Protein AF-A0A7X6ZQH1-F1 (afdb_monomer)

Radius of gyration: 14.97 Å; Cα contacts (8 Å, |Δi|>4): 251; chains: 1; bounding box: 40×35×37 Å

Secondary structure (DSSP, 8-state):
--S-SSSSSS-----SS---EEEEEEEETTEEEEEEE--TT-EEETTSS-B-SEEEEETT--EEEPEEEEETTEEEEEBTTBSSEEEEEES-TT-TTS--EEETTSPBPPPEES-S------S--

Foldseek 3Di:
DDDDDPDPPVDDPDDDDAWWAFPDWDDDQQKIKTFTDPLVAFKAFQVNDWAFQKWFDFPVRDTDTWTWDTDGRIIITHDPVTRGTDKMWGCDDPPVVRHGITHPVRHGDDTDIPPDDDPPDDPDD

Sequence (125 aa):
MAMWALSSYYGQKNVVASGPIPVGSRITEGAVVIKFSHANGGLRAQDGGELKGFAITGADGRWVWGHAKTDADTVIVSSPEIKDPLYVRYAWASNPADANLINGHDLPATPFRTDNEHLTNAYMR

Nearest PDB structures (foldseek):
  7kmm-assembly2_B  TM=8.961E-01  e=1.270E-08  Xanthomonas citri pv. citri str. 306
  7kmm-assembly1_A  TM=8.962E-01  e=1.569E-08  Xanthomonas citri pv. citri str. 306
  6sws-assembly2_C-3  TM=4.364E-01  e=2.821E-01  Homo sapiens

pLDDT: mean 70.01, std 16.44, range [35.41, 88.44]

Structure (mmCIF, N/CA/C/O backbone):
data_AF-A0A7X6ZQH1-F1
#
_entry.id   AF-A0A7X6ZQH1-F1
#
loop_
_atom_site.group_PDB
_atom_site.id
_atom_site.type_symbol
_atom_site.label_atom_id
_atom_site.label_alt_id
_atom_site.label_comp_id
_atom_site.label_asym_id
_atom_site.label_entity_id
_atom_site.label_seq_id
_atom_site.pdbx_PDB_ins_code
_atom_site.Cartn_x
_atom_site.Cartn_y
_atom_site.Cartn_z
_atom_site.occupancy
_atom_site.B_iso_or_equiv
_atom_site.auth_seq_id
_atom_site.auth_comp_id
_atom_site.auth_asym_id
_atom_site.auth_atom_id
_atom_site.pdbx_PDB_model_num
ATOM 1 N N . MET A 1 1 ? 24.633 -25.998 -3.713 1.00 45.34 1 MET A N 1
ATOM 2 C CA . MET A 1 1 ? 23.797 -25.215 -2.774 1.00 45.34 1 MET A CA 1
ATOM 3 C C . MET A 1 1 ? 22.833 -24.385 -3.609 1.00 45.34 1 MET A C 1
ATOM 5 O O . MET A 1 1 ? 23.337 -23.752 -4.523 1.00 45.34 1 MET A O 1
ATOM 9 N N . ALA A 1 2 ? 21.522 -24.436 -3.320 1.00 45.75 2 ALA A N 1
ATOM 10 C CA . ALA A 1 2 ? 20.416 -23.576 -3.810 1.00 45.75 2 ALA A CA 1
ATOM 11 C C . ALA A 1 2 ? 19.244 -24.390 -4.391 1.00 45.75 2 ALA A C 1
ATOM 13 O O . ALA A 1 2 ? 19.162 -24.573 -5.598 1.00 45.75 2 ALA A O 1
ATOM 14 N N . MET A 1 3 ? 18.333 -24.886 -3.541 1.00 45.75 3 MET A N 1
ATOM 15 C CA . MET A 1 3 ? 17.054 -25.439 -4.029 1.00 45.75 3 MET A CA 1
ATOM 16 C C . MET A 1 3 ? 15.875 -25.395 -3.040 1.00 45.75 3 MET A C 1
ATOM 18 O O . MET A 1 3 ? 14.878 -26.051 -3.294 1.00 45.75 3 MET A O 1
ATOM 22 N N . TRP A 1 4 ? 15.930 -24.654 -1.924 1.00 38.47 4 TRP A N 1
ATOM 23 C CA . TRP A 1 4 ? 14.876 -24.750 -0.891 1.00 38.47 4 TRP A CA 1
ATOM 24 C C . TRP A 1 4 ? 14.587 -23.430 -0.153 1.00 38.47 4 TRP A C 1
ATOM 26 O O . TRP A 1 4 ? 14.415 -23.422 1.059 1.00 38.47 4 TRP A O 1
ATOM 36 N N . ALA A 1 5 ? 14.546 -22.294 -0.855 1.00 40.59 5 ALA A N 1
ATOM 37 C CA . ALA A 1 5 ? 14.361 -20.988 -0.204 1.00 40.59 5 ALA A CA 1
ATOM 38 C C . ALA A 1 5 ? 12.986 -20.325 -0.410 1.00 40.59 5 ALA A C 1
ATOM 40 O O . ALA A 1 5 ? 12.856 -19.156 -0.066 1.00 40.59 5 ALA A O 1
ATOM 41 N N . LEU A 1 6 ? 11.958 -21.004 -0.948 1.00 44.75 6 LEU A N 1
ATOM 42 C CA . LEU A 1 6 ? 10.716 -20.286 -1.299 1.00 44.75 6 LEU A CA 1
ATOM 43 C C . LEU A 1 6 ? 9.372 -20.966 -1.005 1.00 44.75 6 LEU A C 1
ATOM 45 O O . LEU A 1 6 ? 8.360 -20.470 -1.486 1.00 44.75 6 LEU A O 1
ATOM 49 N N . SER A 1 7 ? 9.303 -22.050 -0.223 1.00 36.69 7 SER A N 1
ATOM 50 C CA . SER A 1 7 ? 8.013 -22.752 -0.048 1.00 36.69 7 SER A CA 1
ATOM 51 C C . SER A 1 7 ? 7.429 -22.781 1.366 1.00 36.69 7 SER A C 1
ATOM 53 O O . SER A 1 7 ? 6.275 -23.172 1.508 1.00 36.69 7 SER A O 1
ATOM 55 N N . SER A 1 8 ? 8.147 -22.338 2.404 1.00 38.53 8 SER A N 1
ATOM 56 C CA . SER A 1 8 ? 7.674 -22.523 3.792 1.00 38.53 8 SER A CA 1
ATOM 57 C C . SER A 1 8 ? 7.175 -21.263 4.504 1.00 38.53 8 SER A C 1
ATOM 59 O O . SER A 1 8 ? 6.704 -21.377 5.631 1.00 38.53 8 SER A O 1
ATOM 61 N N . TYR A 1 9 ? 7.227 -20.075 3.888 1.00 39.75 9 TYR A N 1
ATOM 62 C CA . TYR A 1 9 ? 6.779 -18.846 4.569 1.00 39.75 9 TYR A CA 1
ATOM 63 C C . TYR A 1 9 ? 5.303 -18.483 4.321 1.00 39.75 9 TYR A C 1
ATOM 65 O O . TYR A 1 9 ? 4.722 -17.717 5.079 1.00 39.75 9 TYR A O 1
ATOM 73 N N . TYR A 1 10 ? 4.649 -19.088 3.323 1.00 40.59 10 TYR A N 1
ATOM 74 C CA . TYR A 1 10 ? 3.251 -18.787 2.965 1.00 40.59 10 TYR A CA 1
ATOM 75 C C . TYR A 1 10 ? 2.242 -19.839 3.460 1.00 40.59 10 TYR A C 1
ATOM 77 O O . TYR A 1 10 ? 1.186 -20.024 2.862 1.00 40.59 10 TYR A O 1
ATOM 85 N N . GLY A 1 11 ? 2.570 -20.566 4.535 1.00 38.41 11 GLY A N 1
ATOM 86 C CA . GLY A 1 11 ? 1.796 -21.730 4.989 1.00 38.41 11 GLY A CA 1
ATOM 87 C C . GLY A 1 11 ? 1.292 -21.712 6.433 1.00 38.41 11 GLY A C 1
ATOM 88 O O . GLY A 1 11 ? 0.616 -22.661 6.826 1.00 38.41 11 GLY A O 1
ATOM 89 N N . GLN A 1 12 ? 1.580 -20.693 7.250 1.00 38.50 12 GLN A N 1
ATOM 90 C CA . GLN A 1 12 ? 1.157 -20.715 8.657 1.00 38.50 12 GLN A CA 1
ATOM 91 C C . GLN A 1 12 ? -0.288 -20.239 8.839 1.00 38.50 12 GLN A C 1
ATOM 93 O O . GLN A 1 12 ? -0.585 -19.121 9.249 1.00 38.50 12 GLN A O 1
ATOM 98 N N . LYS A 1 13 ? -1.205 -21.173 8.580 1.00 42.59 13 LYS A N 1
ATOM 99 C CA . LYS A 1 13 ? -2.483 -21.266 9.285 1.00 42.59 13 LYS A CA 1
ATOM 100 C C . LYS A 1 13 ? -2.202 -21.600 10.758 1.00 42.59 13 LYS A C 1
ATOM 102 O O . LYS A 1 13 ? -2.137 -22.777 11.089 1.00 42.59 13 LYS A O 1
ATOM 107 N N . ASN A 1 14 ? -2.005 -20.603 11.624 1.00 35.41 14 ASN A N 1
ATOM 108 C CA . ASN A 1 14 ? -2.459 -20.654 13.023 1.00 35.41 14 ASN A CA 1
ATOM 109 C C . ASN A 1 14 ? -2.152 -19.359 13.790 1.00 35.41 14 ASN A C 1
ATOM 111 O O . ASN A 1 14 ? -1.007 -19.022 14.062 1.00 35.41 14 ASN A O 1
ATOM 115 N N . VAL A 1 15 ? -3.240 -18.678 14.141 1.00 46.66 15 VAL A N 1
ATOM 116 C CA . VAL A 1 15 ? -3.487 -17.835 15.317 1.00 46.66 15 VAL A CA 1
ATOM 117 C C . VAL A 1 15 ? -2.397 -17.899 16.402 1.00 46.66 15 VAL A C 1
ATOM 119 O O . VAL A 1 15 ? -2.449 -18.822 17.199 1.00 46.66 15 VAL A O 1
ATOM 122 N N . VAL A 1 16 ? -1.483 -16.915 16.458 1.00 39.59 16 VAL A N 1
ATOM 123 C CA . VAL A 1 16 ? -1.062 -16.126 17.649 1.00 39.59 16 VAL A CA 1
ATOM 124 C C . VAL A 1 16 ? -0.245 -14.918 17.133 1.00 39.59 16 VAL A C 1
ATOM 126 O O . VAL A 1 16 ? 0.792 -15.115 16.513 1.00 39.59 16 VAL A O 1
ATOM 129 N N . ALA A 1 17 ? -0.708 -13.677 17.332 1.00 45.69 17 ALA A N 1
ATOM 130 C CA . ALA A 1 17 ? 0.056 -12.428 17.117 1.00 45.69 17 ALA A CA 1
ATOM 131 C C . ALA A 1 17 ? 0.952 -12.354 15.850 1.00 45.69 17 ALA A C 1
ATOM 133 O O . ALA A 1 17 ? 2.166 -12.190 15.942 1.00 45.69 17 ALA A O 1
ATOM 134 N N . SER A 1 18 ? 0.365 -12.455 14.655 1.00 53.59 18 SER A N 1
ATOM 135 C CA . SER A 1 18 ? 1.069 -12.160 13.395 1.00 53.59 18 SER A CA 1
ATOM 136 C C . SER A 1 18 ? 0.625 -10.819 12.813 1.00 53.59 18 SER A C 1
ATOM 138 O O . SER A 1 18 ? -0.498 -10.371 13.058 1.00 53.59 18 SER A O 1
ATOM 140 N N . GLY A 1 19 ? 1.521 -10.171 12.062 1.00 61.31 19 GLY A N 1
ATOM 141 C CA . GLY A 1 19 ? 1.224 -8.941 11.324 1.00 61.31 19 GLY A CA 1
ATOM 142 C C . GLY A 1 19 ? 0.094 -9.130 10.299 1.00 61.31 19 GLY A C 1
ATOM 143 O O . GLY A 1 19 ? -0.317 -10.261 10.028 1.00 61.31 19 GLY A O 1
ATOM 144 N N . PRO A 1 20 ? -0.443 -8.041 9.728 1.00 71.00 20 PRO A N 1
ATOM 145 C CA . PRO A 1 20 ? -1.573 -8.114 8.807 1.00 71.00 20 PRO A CA 1
ATOM 146 C C . PRO A 1 20 ? -1.209 -8.907 7.543 1.00 71.00 20 PRO A C 1
ATOM 148 O O . PRO A 1 20 ? -0.195 -8.646 6.890 1.00 71.00 20 PRO A O 1
ATOM 151 N N . ILE A 1 21 ? -2.058 -9.881 7.203 1.00 73.75 21 ILE A N 1
ATOM 152 C CA . ILE A 1 21 ? -1.835 -10.833 6.107 1.00 73.75 21 ILE A CA 1
ATOM 153 C C . ILE A 1 21 ? -2.786 -10.510 4.954 1.00 73.75 21 ILE A C 1
ATOM 155 O O . ILE A 1 21 ? -3.999 -10.532 5.173 1.00 73.75 21 ILE A O 1
ATOM 159 N N . PRO A 1 22 ? -2.297 -10.257 3.729 1.00 74.75 22 PRO A N 1
ATOM 160 C CA . PRO A 1 22 ? -3.169 -10.039 2.580 1.00 74.75 22 PRO A CA 1
ATOM 161 C C . PRO A 1 22 ? -3.911 -11.340 2.242 1.00 74.75 22 PRO A C 1
ATOM 163 O O . PRO A 1 22 ? -3.291 -12.358 1.940 1.00 74.75 22 PRO A O 1
ATOM 166 N N . VAL A 1 23 ? -5.244 -11.319 2.299 1.00 77.50 23 VAL A N 1
ATOM 167 C CA . VAL A 1 23 ? -6.092 -12.470 1.928 1.00 77.50 23 VAL A CA 1
ATOM 168 C C . VAL A 1 23 ? -6.546 -12.429 0.478 1.00 77.50 23 VAL A C 1
ATOM 170 O O . VAL A 1 23 ? -6.872 -13.463 -0.094 1.00 77.50 23 VAL A O 1
ATOM 173 N N . GLY A 1 24 ? -6.575 -11.244 -0.123 1.00 76.12 24 GLY A N 1
ATOM 174 C CA . GLY A 1 24 ? -6.946 -11.076 -1.517 1.00 76.12 24 GLY A CA 1
ATOM 175 C C . GLY A 1 24 ? -6.877 -9.619 -1.934 1.00 76.12 24 GLY A C 1
ATOM 176 O O . GLY A 1 24 ? -6.918 -8.719 -1.098 1.00 76.12 24 GLY A O 1
ATOM 177 N N . SER A 1 25 ? -6.783 -9.394 -3.235 1.00 80.25 25 SER A N 1
ATOM 178 C CA . SER A 1 25 ? -6.837 -8.070 -3.838 1.00 80.25 25 SER A CA 1
ATOM 179 C C . SER A 1 25 ? -7.927 -8.029 -4.903 1.00 80.25 25 SER A C 1
ATOM 181 O O . SER A 1 25 ? -8.215 -9.023 -5.569 1.00 80.25 25 SER A O 1
ATOM 183 N N . ARG A 1 26 ? -8.573 -6.875 -5.040 1.00 82.12 26 ARG A N 1
ATOM 184 C CA . ARG A 1 26 ? -9.587 -6.601 -6.050 1.00 82.12 26 ARG A CA 1
ATOM 185 C C . ARG A 1 26 ? -9.332 -5.232 -6.647 1.00 82.12 26 ARG A C 1
ATOM 187 O O . ARG A 1 26 ? -9.192 -4.258 -5.920 1.00 82.12 26 ARG A O 1
ATOM 194 N N . ILE A 1 27 ? -9.340 -5.151 -7.967 1.00 82.88 27 ILE A N 1
ATOM 195 C CA . ILE A 1 27 ? -9.259 -3.876 -8.674 1.00 82.88 27 ILE A CA 1
ATOM 196 C C . ILE A 1 27 ? -10.680 -3.310 -8.790 1.00 82.88 27 ILE A C 1
ATOM 198 O O . ILE A 1 27 ? -11.599 -4.015 -9.208 1.00 82.88 27 ILE A O 1
ATOM 202 N N . THR A 1 28 ? -10.874 -2.069 -8.355 1.00 79.56 28 THR A N 1
ATOM 203 C CA . THR A 1 28 ? -12.145 -1.335 -8.384 1.00 79.56 28 THR A CA 1
ATOM 204 C C . THR A 1 28 ? -11.863 0.094 -8.831 1.00 79.56 28 THR A C 1
ATOM 206 O O . THR A 1 28 ? -11.099 0.785 -8.169 1.00 79.56 28 THR A O 1
ATOM 209 N N . GLU A 1 29 ? -12.449 0.522 -9.952 1.00 79.38 29 GLU A N 1
ATOM 210 C CA . GLU A 1 29 ? -12.377 1.911 -10.455 1.00 79.38 29 GLU A CA 1
ATOM 211 C C . GLU A 1 29 ? -10.954 2.509 -10.512 1.00 79.38 29 GLU A C 1
ATOM 213 O O . GLU A 1 29 ? -10.735 3.669 -10.175 1.00 79.38 29 GLU A O 1
ATOM 218 N N . GLY A 1 30 ? -9.959 1.712 -10.913 1.00 80.69 30 GLY A N 1
ATOM 219 C CA . GLY A 1 30 ? -8.565 2.169 -10.985 1.00 80.69 30 GLY A CA 1
ATOM 220 C C . GLY A 1 30 ? -7.813 2.190 -9.650 1.00 80.69 30 GLY A C 1
ATOM 221 O O . GLY A 1 30 ? -6.683 2.668 -9.576 1.00 80.69 30 GLY A O 1
ATOM 222 N N . ALA A 1 31 ? -8.403 1.634 -8.592 1.00 85.38 31 ALA A N 1
ATOM 223 C CA . ALA A 1 31 ? -7.757 1.390 -7.311 1.00 85.38 31 ALA A CA 1
ATOM 224 C C . ALA A 1 31 ? -7.675 -0.114 -7.016 1.00 85.38 31 ALA A C 1
ATOM 226 O O . ALA A 1 31 ? -8.576 -0.887 -7.332 1.00 85.38 31 ALA A O 1
ATOM 227 N N . VAL A 1 32 ? -6.598 -0.544 -6.371 1.00 86.62 32 VAL A N 1
ATOM 228 C CA . VAL A 1 32 ? -6.415 -1.908 -5.880 1.00 86.62 32 VAL A CA 1
ATOM 229 C C . VAL A 1 32 ? -6.821 -1.958 -4.414 1.00 86.62 32 VAL A C 1
ATOM 231 O O . VAL A 1 32 ? -6.124 -1.445 -3.546 1.00 86.62 32 VAL A O 1
ATOM 234 N N . VAL A 1 33 ? -7.943 -2.604 -4.130 1.00 87.50 33 VAL A N 1
ATOM 235 C CA . VAL A 1 33 ? -8.431 -2.870 -2.777 1.00 87.50 33 VAL A CA 1
ATOM 236 C C . VAL A 1 33 ? -7.873 -4.204 -2.308 1.00 87.50 33 VAL A C 1
ATOM 238 O O . VAL A 1 33 ? -8.206 -5.256 -2.844 1.00 87.50 33 VAL A O 1
ATOM 241 N N . ILE A 1 34 ? -7.018 -4.175 -1.300 1.00 84.25 34 ILE A N 1
ATOM 242 C CA . ILE A 1 34 ? -6.345 -5.337 -0.733 1.00 84.25 34 ILE A CA 1
ATOM 243 C C . ILE A 1 34 ? -6.978 -5.601 0.621 1.00 84.25 34 ILE A C 1
ATOM 245 O O . ILE A 1 34 ? -6.911 -4.772 1.522 1.00 84.25 34 ILE A O 1
ATOM 249 N N . LYS A 1 35 ? -7.613 -6.754 0.776 1.00 84.00 35 LYS A N 1
ATOM 250 C CA . LYS A 1 35 ? -8.188 -7.163 2.050 1.00 84.00 35 LYS A CA 1
ATOM 251 C C . LYS A 1 35 ? -7.124 -7.863 2.877 1.00 84.00 35 LYS A C 1
ATOM 253 O O . LYS A 1 35 ? -6.445 -8.759 2.371 1.00 84.00 35 LYS A O 1
ATOM 258 N N . PHE A 1 36 ? -7.021 -7.498 4.149 1.00 80.06 36 PHE A N 1
ATOM 259 C CA . PHE A 1 36 ? -6.135 -8.157 5.097 1.00 80.06 36 PHE A CA 1
ATOM 260 C C . PHE A 1 36 ? -6.943 -8.948 6.125 1.00 80.06 36 PHE A C 1
ATOM 262 O O . PHE A 1 36 ? -8.038 -8.566 6.527 1.00 80.06 36 PHE A O 1
ATOM 269 N N . SER A 1 37 ? -6.388 -10.077 6.551 1.00 72.81 37 SER A N 1
ATOM 270 C CA . SER A 1 37 ? -6.808 -10.804 7.745 1.00 72.81 37 SER A CA 1
ATOM 271 C C . SER A 1 37 ? -5.785 -10.560 8.852 1.00 72.81 37 SER A C 1
ATOM 273 O O . SER A 1 37 ? -4.611 -10.327 8.566 1.00 72.81 37 SER A O 1
ATOM 275 N N . HIS A 1 38 ? -6.225 -10.623 10.111 1.00 67.38 38 HIS A N 1
ATOM 276 C CA . HIS A 1 38 ? -5.454 -10.214 11.300 1.00 67.38 38 HIS A CA 1
ATOM 277 C C . HIS A 1 38 ? -5.223 -8.699 11.424 1.00 67.38 38 HIS A C 1
ATOM 279 O O . HIS A 1 38 ? -4.174 -8.248 11.888 1.00 67.38 38 HIS A O 1
ATOM 285 N N . ALA A 1 39 ? -6.235 -7.902 11.067 1.00 63.91 39 ALA A N 1
ATOM 286 C CA . ALA A 1 39 ? -6.227 -6.469 11.339 1.00 63.91 39 ALA A CA 1
ATOM 287 C C . ALA A 1 39 ? -6.271 -6.139 12.847 1.00 63.91 39 ALA A C 1
ATOM 289 O O . ALA A 1 39 ? -6.025 -4.994 13.174 1.00 63.91 39 ALA A O 1
ATOM 290 N N . ASN A 1 40 ? -6.546 -7.098 13.756 1.00 63.44 40 ASN A N 1
ATOM 291 C CA . ASN A 1 40 ? -6.473 -7.012 15.233 1.00 63.44 40 ASN A CA 1
ATOM 292 C C . ASN A 1 40 ? -6.418 -5.576 15.820 1.00 63.44 40 ASN A C 1
ATOM 294 O O . ASN A 1 40 ? -5.420 -5.188 16.431 1.00 63.44 40 ASN A O 1
ATOM 298 N N . GLY A 1 41 ? -7.488 -4.794 15.619 1.00 66.12 41 GLY A N 1
ATOM 299 C CA . GLY A 1 41 ? -7.582 -3.384 16.039 1.00 66.12 41 GLY A CA 1
ATOM 300 C C . GLY A 1 41 ? -7.540 -2.339 14.910 1.00 66.12 41 GLY A C 1
ATOM 301 O O . GLY A 1 41 ? -7.551 -1.148 15.199 1.00 66.12 41 GLY A O 1
ATOM 302 N N . GLY A 1 42 ? -7.520 -2.768 13.647 1.00 76.06 42 GLY A N 1
ATOM 303 C CA . GLY A 1 42 ? -7.472 -1.926 12.451 1.00 76.06 42 GLY A CA 1
ATOM 304 C C . GLY A 1 42 ? -6.086 -1.870 11.806 1.00 76.06 42 GLY A C 1
ATOM 305 O O . GLY A 1 42 ? -5.077 -2.283 12.381 1.00 76.06 42 GLY A O 1
ATOM 306 N N . LEU A 1 43 ? -6.040 -1.354 10.583 1.00 79.12 43 LEU A N 1
ATOM 307 C CA . LEU A 1 43 ? -4.802 -1.108 9.850 1.00 79.12 43 LEU A CA 1
ATOM 308 C C . LEU A 1 43 ? -4.451 0.379 9.913 1.00 79.12 43 LEU A C 1
ATOM 310 O O . LEU A 1 43 ? -5.296 1.237 9.647 1.00 79.12 43 LEU A O 1
ATOM 314 N N . ARG A 1 44 ? -3.197 0.692 10.238 1.00 82.31 44 ARG A N 1
ATOM 315 C CA . ARG A 1 44 ? -2.719 2.074 10.335 1.00 82.31 44 ARG A CA 1
ATOM 316 C C . ARG A 1 44 ? -1.285 2.216 9.845 1.00 82.31 44 ARG A C 1
ATOM 318 O O . ARG A 1 44 ? -0.544 1.240 9.752 1.00 82.31 44 ARG A O 1
ATOM 325 N N . ALA A 1 45 ? -0.900 3.449 9.547 1.00 82.56 45 ALA A N 1
ATOM 326 C CA . ALA A 1 45 ? 0.498 3.789 9.350 1.00 82.56 45 ALA A CA 1
ATOM 327 C C . ALA A 1 45 ? 1.214 3.851 10.708 1.00 82.56 45 ALA A C 1
ATOM 329 O O . ALA A 1 45 ? 0.677 4.404 11.666 1.00 82.56 45 ALA A O 1
ATOM 330 N N . GLN A 1 46 ? 2.441 3.340 10.778 1.00 78.50 46 GLN A N 1
ATOM 331 C CA . GLN A 1 46 ? 3.318 3.413 11.948 1.00 78.50 46 GLN A CA 1
ATOM 332 C C . GLN A 1 46 ? 3.574 4.863 12.363 1.00 78.50 46 GLN A C 1
ATOM 334 O O . GLN A 1 46 ? 3.619 5.173 13.547 1.00 78.50 46 GLN A O 1
ATOM 339 N N . ASP A 1 47 ? 3.679 5.747 11.373 1.00 75.19 47 ASP A N 1
ATOM 340 C CA . ASP A 1 47 ? 3.879 7.187 11.547 1.00 75.19 47 ASP A CA 1
ATOM 341 C C . ASP A 1 47 ? 2.563 7.939 11.848 1.00 75.19 47 ASP A C 1
ATOM 343 O O . ASP A 1 47 ? 2.557 9.145 12.056 1.00 75.19 47 ASP A O 1
ATOM 347 N N . GLY A 1 48 ? 1.413 7.251 11.820 1.00 70.19 48 GLY A N 1
ATOM 348 C CA . GLY A 1 48 ? 0.087 7.870 11.932 1.00 70.19 48 GLY A CA 1
ATOM 349 C C . GLY A 1 48 ? -0.338 8.703 10.712 1.00 70.19 48 GLY A C 1
ATOM 350 O O . GLY A 1 48 ? -1.446 9.234 10.700 1.00 70.19 48 GLY A O 1
ATOM 351 N N . GLY A 1 49 ? 0.523 8.808 9.695 1.00 77.56 49 GLY A N 1
ATOM 352 C CA . GLY A 1 49 ? 0.258 9.488 8.427 1.00 77.56 49 GLY A CA 1
ATOM 353 C C . GLY A 1 49 ? -0.307 8.575 7.333 1.00 77.56 49 GLY A C 1
ATOM 354 O O . GLY A 1 49 ? -1.025 7.609 7.586 1.00 77.56 49 GLY A O 1
ATOM 355 N N . GLU A 1 50 ? 0.022 8.891 6.082 1.00 79.88 50 GLU A N 1
ATOM 356 C CA . GLU A 1 50 ? -0.371 8.086 4.922 1.00 79.88 50 GLU A CA 1
ATOM 357 C C . GLU A 1 50 ? 0.403 6.765 4.856 1.00 79.88 50 GLU A C 1
ATOM 359 O O . GLU A 1 50 ? 1.557 6.672 5.293 1.00 79.88 50 GLU A O 1
ATOM 364 N N . LEU A 1 51 ? -0.214 5.741 4.262 1.00 81.62 51 LEU A N 1
ATOM 365 C CA . LEU A 1 51 ? 0.478 4.482 4.037 1.00 81.62 51 LEU A CA 1
ATOM 366 C C . LEU A 1 51 ? 1.435 4.589 2.858 1.00 81.62 51 LEU A C 1
ATOM 368 O O . LEU A 1 51 ? 1.077 5.026 1.764 1.00 81.62 51 LEU A O 1
ATOM 372 N N . LYS A 1 52 ? 2.654 4.126 3.100 1.00 81.94 52 LYS A N 1
ATOM 373 C CA . LYS A 1 52 ? 3.782 4.156 2.181 1.00 81.94 52 LYS A CA 1
ATOM 374 C C . LYS A 1 52 ? 4.334 2.747 1.976 1.00 81.94 52 LYS A C 1
ATOM 376 O O . LYS A 1 52 ? 3.970 1.793 2.664 1.00 81.94 52 LYS A O 1
ATOM 381 N N . GLY A 1 53 ? 5.187 2.608 0.964 1.00 80.06 53 GLY A N 1
ATOM 382 C CA . GLY A 1 53 ? 5.761 1.318 0.577 1.00 80.06 53 GLY A CA 1
ATOM 383 C C . GLY A 1 53 ? 4.870 0.483 -0.346 1.00 80.06 53 GLY A C 1
ATOM 384 O O . GLY A 1 53 ? 5.165 -0.694 -0.550 1.00 80.06 53 GLY A O 1
ATOM 385 N N . PHE A 1 54 ? 3.816 1.077 -0.919 1.00 85.00 54 PHE A N 1
ATOM 386 C CA . PHE A 1 54 ? 2.983 0.463 -1.952 1.00 85.00 54 PHE A CA 1
ATOM 387 C C . PHE A 1 54 ? 3.386 0.964 -3.337 1.00 85.00 54 PHE A C 1
ATOM 389 O O . PHE A 1 54 ? 3.347 2.161 -3.621 1.00 85.00 54 PHE A O 1
ATOM 396 N N . ALA A 1 55 ? 3.735 0.033 -4.214 1.00 85.88 55 ALA A N 1
ATOM 397 C CA . ALA A 1 55 ? 3.993 0.300 -5.619 1.00 85.88 55 ALA A CA 1
ATOM 398 C C . ALA A 1 55 ? 2.937 -0.413 -6.460 1.00 85.88 55 ALA A C 1
ATOM 400 O O . ALA A 1 55 ? 2.696 -1.608 -6.272 1.00 85.88 55 ALA A O 1
ATOM 401 N N . ILE A 1 56 ? 2.320 0.310 -7.388 1.00 87.00 56 ILE A N 1
ATOM 402 C CA . ILE A 1 56 ? 1.367 -0.251 -8.344 1.00 87.00 56 ILE A CA 1
ATOM 403 C C . ILE A 1 56 ? 1.937 -0.162 -9.751 1.00 87.00 56 ILE A C 1
ATOM 405 O O . ILE A 1 56 ? 2.720 0.730 -10.070 1.00 87.00 56 ILE A O 1
ATOM 409 N N . THR A 1 57 ? 1.552 -1.110 -10.589 1.00 85.94 57 THR A N 1
ATOM 410 C CA . THR A 1 57 ? 1.878 -1.118 -12.012 1.00 85.94 57 THR A CA 1
ATOM 411 C C . THR A 1 57 ? 0.629 -1.451 -12.798 1.00 85.94 57 THR A C 1
ATOM 413 O O . THR A 1 57 ? -0.211 -2.219 -12.328 1.00 85.94 57 THR A O 1
ATOM 416 N N . GLY A 1 58 ? 0.489 -0.855 -13.973 1.00 84.69 58 GLY A N 1
ATOM 417 C CA . GLY A 1 58 ? -0.608 -1.130 -14.890 1.00 84.69 58 GLY A CA 1
ATOM 418 C C . GLY A 1 58 ? -0.188 -2.072 -16.008 1.00 84.69 58 GLY A C 1
ATOM 419 O O . GLY A 1 58 ? 0.884 -2.676 -15.973 1.00 84.69 58 GLY A O 1
ATOM 420 N N . ALA A 1 59 ? -1.009 -2.132 -17.053 1.00 78.56 59 ALA A N 1
ATOM 421 C CA . ALA A 1 59 ? -0.666 -2.838 -18.290 1.00 78.56 59 ALA A CA 1
ATOM 422 C C . ALA A 1 59 ? 0.605 -2.287 -18.974 1.00 78.56 59 ALA A C 1
ATOM 424 O O . ALA A 1 59 ? 1.245 -2.996 -19.743 1.00 78.56 59 ALA A O 1
ATOM 425 N N . ASP A 1 60 ? 0.994 -1.046 -18.662 1.00 78.25 60 ASP A N 1
ATOM 426 C CA . ASP A 1 60 ? 2.208 -0.393 -19.172 1.00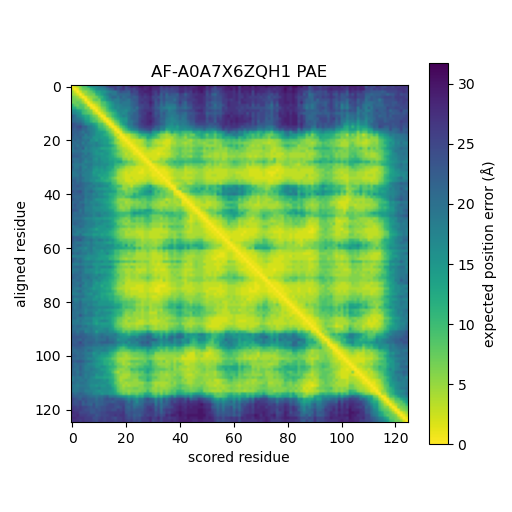 78.25 60 ASP A CA 1
ATOM 427 C C . ASP A 1 60 ? 3.506 -0.988 -18.583 1.00 78.25 60 ASP A C 1
ATOM 429 O O . ASP A 1 60 ? 4.602 -0.706 -19.059 1.00 78.25 60 ASP A O 1
ATOM 433 N N . GLY A 1 61 ? 3.412 -1.791 -17.513 1.00 77.94 61 GLY A N 1
ATOM 434 C CA . GLY A 1 61 ? 4.569 -2.393 -16.841 1.00 77.94 61 GLY A CA 1
ATOM 435 C C . GLY A 1 61 ? 5.417 -1.407 -16.024 1.00 77.94 61 GLY A C 1
ATOM 436 O O . GLY A 1 61 ? 6.385 -1.817 -15.378 1.00 77.94 61 GLY A O 1
ATOM 437 N N . ARG A 1 62 ? 5.050 -0.120 -15.999 1.00 83.06 62 ARG A N 1
ATOM 438 C CA . ARG A 1 62 ? 5.694 0.918 -15.186 1.00 83.06 62 ARG A CA 1
ATOM 439 C C . ARG A 1 62 ? 5.222 0.862 -13.741 1.00 83.06 62 ARG A C 1
ATOM 441 O O . ARG A 1 62 ? 4.041 1.025 -13.455 1.00 83.06 62 ARG A O 1
ATOM 448 N N . TRP A 1 63 ? 6.173 0.676 -12.833 1.00 82.62 63 TRP A N 1
ATOM 449 C CA . TRP A 1 63 ? 5.933 0.737 -11.397 1.00 82.62 63 TRP A CA 1
ATOM 450 C C . TRP A 1 63 ? 5.978 2.186 -10.929 1.00 82.62 63 TRP A C 1
ATOM 452 O O . TRP A 1 63 ? 7.010 2.841 -11.060 1.00 82.62 63 TRP A O 1
ATOM 462 N N . VAL A 1 64 ? 4.875 2.659 -10.361 1.00 85.81 64 VAL A N 1
ATOM 463 C CA . VAL A 1 64 ? 4.783 3.972 -9.715 1.00 85.81 64 VAL A CA 1
ATOM 464 C C . VAL A 1 64 ? 4.393 3.800 -8.256 1.00 85.81 64 VAL A C 1
ATOM 466 O O . VAL A 1 64 ? 3.798 2.790 -7.858 1.00 85.81 64 VAL A O 1
ATOM 469 N N . TRP A 1 65 ? 4.710 4.802 -7.447 1.00 85.62 65 TRP A N 1
ATOM 470 C CA . TRP A 1 65 ? 4.265 4.841 -6.062 1.00 85.62 65 TRP A CA 1
ATOM 471 C C . TRP A 1 65 ? 2.758 5.098 -6.016 1.00 85.62 65 TRP A C 1
ATOM 473 O O . TRP A 1 65 ? 2.241 6.023 -6.645 1.00 85.62 65 TRP A O 1
ATOM 483 N N . GLY A 1 66 ? 2.045 4.223 -5.310 1.00 83.06 66 GLY A N 1
ATOM 484 C CA . GLY A 1 66 ? 0.612 4.345 -5.087 1.00 83.06 66 GLY A CA 1
ATOM 485 C C . GLY A 1 66 ? 0.337 4.947 -3.717 1.00 83.06 66 GLY A C 1
ATOM 486 O O . GLY A 1 66 ? 0.971 4.576 -2.731 1.00 83.06 66 GLY A O 1
ATOM 487 N N . HIS A 1 67 ? -0.650 5.832 -3.645 1.00 85.56 67 HIS A N 1
ATOM 488 C CA . HIS A 1 67 ? -1.231 6.253 -2.381 1.00 85.56 67 HIS A CA 1
ATOM 489 C C . HIS A 1 67 ? -2.071 5.111 -1.824 1.00 85.56 67 HIS A C 1
ATOM 491 O O . HIS A 1 67 ? -3.036 4.673 -2.457 1.00 85.56 67 HIS A O 1
ATOM 497 N N . ALA A 1 68 ? -1.706 4.646 -0.635 1.00 84.88 68 ALA A N 1
ATOM 498 C CA . ALA A 1 68 ? -2.446 3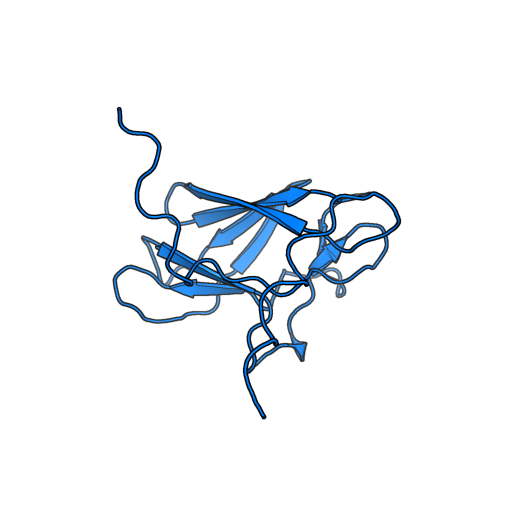.635 0.091 1.00 84.88 68 ALA A CA 1
ATOM 499 C C . ALA A 1 68 ? -3.255 4.275 1.226 1.00 84.88 68 ALA A C 1
ATOM 501 O O . ALA A 1 68 ? -2.772 5.135 1.963 1.00 84.88 68 ALA A O 1
ATOM 502 N N . LYS A 1 69 ? -4.505 3.844 1.364 1.00 85.06 69 LYS A N 1
ATOM 503 C CA . LYS A 1 69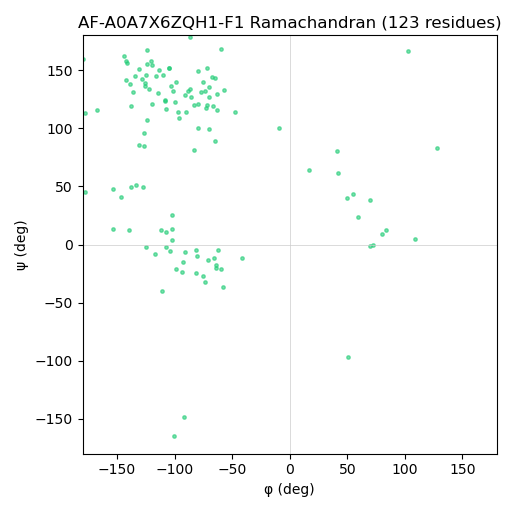 ? -5.432 4.259 2.418 1.00 85.06 69 LYS A CA 1
ATOM 504 C C . LYS A 1 69 ? -5.955 3.030 3.126 1.00 85.06 69 LYS A C 1
ATOM 506 O O . LYS A 1 69 ? -6.304 2.061 2.462 1.00 85.06 69 LYS A O 1
ATOM 511 N N . THR A 1 70 ? -6.026 3.060 4.446 1.00 82.81 70 THR A N 1
ATOM 512 C CA . THR A 1 70 ? -6.684 2.000 5.205 1.00 82.81 70 THR A CA 1
ATOM 513 C C . THR A 1 70 ? -8.161 2.313 5.363 1.00 82.81 70 THR A C 1
ATOM 515 O O . THR A 1 70 ? -8.541 3.422 5.726 1.00 82.81 70 THR A O 1
ATOM 518 N N . ASP A 1 71 ? -8.987 1.319 5.074 1.00 82.38 71 ASP A N 1
ATOM 519 C CA . ASP A 1 71 ? -10.426 1.330 5.287 1.00 82.38 71 ASP A CA 1
ATOM 520 C C . ASP A 1 71 ? -10.773 0.083 6.104 1.00 82.38 71 ASP A C 1
ATOM 522 O O . ASP A 1 71 ? -10.841 -1.029 5.57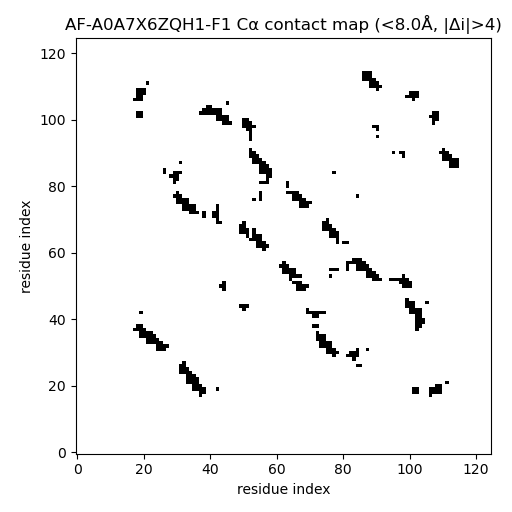4 1.00 82.38 71 ASP A O 1
ATOM 526 N N . ALA A 1 72 ? -10.869 0.268 7.425 1.00 81.75 72 ALA A N 1
ATOM 527 C CA . ALA A 1 72 ? -11.034 -0.786 8.429 1.00 81.75 72 ALA A CA 1
ATOM 528 C C . ALA A 1 72 ? -10.009 -1.937 8.294 1.00 81.75 72 ALA A C 1
ATOM 530 O O . ALA A 1 72 ? -8.878 -1.832 8.779 1.00 81.75 72 ALA A O 1
ATOM 531 N N . ASP A 1 73 ? -10.409 -3.025 7.633 1.00 82.62 73 ASP A N 1
ATOM 532 C CA . ASP A 1 73 ? -9.626 -4.248 7.413 1.00 82.62 73 ASP A CA 1
ATOM 533 C C . ASP A 1 73 ? -9.032 -4.337 5.994 1.00 82.62 73 ASP A C 1
ATOM 535 O O . ASP A 1 73 ? -8.451 -5.353 5.597 1.00 82.62 73 ASP A O 1
ATOM 539 N N . THR A 1 74 ? -9.222 -3.298 5.185 1.00 85.62 74 THR A N 1
ATOM 540 C CA . THR A 1 74 ? -8.777 -3.231 3.794 1.00 85.62 74 THR A CA 1
ATOM 541 C C . THR A 1 74 ? -7.802 -2.081 3.579 1.00 85.62 74 THR A C 1
ATOM 543 O O . THR A 1 74 ? -7.792 -1.097 4.315 1.00 85.62 74 THR A O 1
ATOM 546 N N . VAL A 1 75 ? -6.946 -2.212 2.569 1.00 85.81 75 VAL A N 1
ATOM 547 C CA . VAL A 1 75 ? -6.069 -1.147 2.087 1.00 85.81 75 VAL A CA 1
ATOM 548 C C . VAL A 1 75 ? -6.415 -0.867 0.641 1.00 85.81 75 VAL A C 1
ATOM 550 O O . VAL A 1 75 ? -6.322 -1.747 -0.209 1.00 85.81 75 VAL A O 1
ATOM 553 N N . ILE A 1 76 ? -6.791 0.366 0.356 1.00 88.44 76 ILE A N 1
ATOM 554 C CA . ILE A 1 76 ? -7.097 0.857 -0.976 1.00 88.44 76 ILE A CA 1
ATOM 555 C C . ILE A 1 76 ? -5.850 1.560 -1.497 1.00 88.44 76 ILE A C 1
ATOM 557 O O . ILE A 1 76 ? -5.446 2.586 -0.958 1.00 88.44 76 ILE A O 1
ATOM 561 N N . VAL A 1 77 ? -5.236 1.008 -2.537 1.00 87.56 77 VAL A N 1
ATOM 562 C CA . VAL A 1 77 ? -4.040 1.555 -3.179 1.00 87.56 77 VAL A CA 1
ATOM 563 C C . VAL A 1 77 ? -4.415 2.119 -4.540 1.00 87.56 77 VAL A C 1
ATOM 565 O O . VAL A 1 77 ? -4.960 1.410 -5.376 1.00 87.56 77 VAL A O 1
ATOM 568 N N . SER A 1 78 ? -4.112 3.385 -4.793 1.00 88.06 78 SER A N 1
ATOM 569 C CA . SER A 1 78 ? -4.432 4.061 -6.057 1.00 88.06 78 SER A CA 1
ATOM 570 C C . SER A 1 78 ? -3.301 4.996 -6.469 1.00 88.06 78 SER A C 1
ATOM 572 O O . SER A 1 78 ? -2.527 5.437 -5.623 1.00 88.06 78 SER A O 1
ATOM 574 N N . SER A 1 79 ? -3.175 5.303 -7.759 1.00 86.38 79 SER A N 1
ATOM 575 C CA . SER A 1 79 ? -2.233 6.321 -8.233 1.00 86.38 79 SER A CA 1
ATOM 576 C C . SER A 1 79 ? -2.880 7.168 -9.323 1.00 86.38 79 SER A C 1
ATOM 578 O O . SER A 1 79 ? -3.525 6.606 -10.207 1.00 86.38 79 SER A O 1
ATOM 580 N N . PRO A 1 80 ? -2.687 8.498 -9.319 1.00 84.62 80 PRO A N 1
ATOM 581 C CA . PRO A 1 80 ? -3.121 9.343 -10.428 1.00 84.62 80 PRO A CA 1
ATOM 582 C C . PRO A 1 80 ? -2.379 9.029 -11.739 1.00 84.62 80 PRO A C 1
ATOM 584 O O . PRO A 1 80 ? -2.876 9.364 -12.813 1.00 84.62 80 PRO A O 1
ATOM 587 N N . GLU A 1 81 ? -1.211 8.381 -11.670 1.00 84.56 81 GLU A N 1
ATOM 588 C CA . GLU A 1 81 ? -0.406 8.028 -12.845 1.00 84.56 81 GLU A CA 1
ATOM 589 C C . GLU A 1 81 ? -0.900 6.755 -13.551 1.00 84.56 81 GLU A C 1
ATOM 591 O O . GLU A 1 81 ? -0.676 6.591 -14.750 1.00 84.56 81 GLU A O 1
ATOM 596 N N . ILE A 1 82 ? -1.596 5.859 -12.838 1.00 83.50 82 ILE A N 1
ATOM 597 C CA . ILE A 1 82 ? -2.052 4.566 -13.368 1.00 83.50 82 ILE A CA 1
ATOM 598 C C . ILE A 1 82 ? -3.562 4.443 -13.203 1.00 83.50 82 ILE A C 1
ATOM 600 O O . ILE A 1 82 ? -4.062 4.199 -12.111 1.00 83.50 82 ILE A O 1
ATOM 604 N N . LYS A 1 83 ? -4.277 4.557 -14.326 1.00 80.00 83 LYS A N 1
ATOM 605 C CA . LYS A 1 83 ? -5.741 4.415 -14.376 1.00 80.00 83 LYS A CA 1
ATOM 606 C C . LYS A 1 83 ? -6.219 2.972 -14.219 1.00 80.00 83 LYS A C 1
ATOM 608 O O . LYS A 1 83 ? -7.273 2.753 -13.644 1.00 80.00 83 LYS A O 1
ATOM 613 N N . ASP A 1 84 ? -5.435 2.010 -14.701 1.00 81.38 84 ASP A N 1
ATOM 614 C CA . ASP A 1 84 ? -5.744 0.578 -14.637 1.00 81.38 84 ASP A CA 1
ATOM 615 C C . ASP A 1 84 ? -4.573 -0.175 -13.994 1.00 81.38 84 ASP A C 1
ATOM 617 O O . ASP A 1 84 ? -3.670 -0.645 -14.698 1.00 81.38 84 ASP A O 1
ATOM 621 N N . PRO A 1 85 ? -4.522 -0.242 -12.652 1.00 83.75 85 PRO A N 1
ATOM 622 C CA . PRO A 1 85 ? -3.500 -1.002 -11.958 1.00 83.75 85 PRO A CA 1
ATOM 623 C C . PRO A 1 85 ? -3.779 -2.498 -12.096 1.00 83.75 85 PRO A C 1
ATOM 625 O O . PRO A 1 85 ? -4.891 -2.967 -11.869 1.00 83.75 85 PRO A O 1
ATOM 628 N N . LEU A 1 86 ? -2.743 -3.248 -12.450 1.00 82.62 86 LEU A N 1
ATOM 629 C CA . LEU A 1 86 ? -2.794 -4.675 -12.745 1.00 82.62 86 LEU A CA 1
ATOM 630 C C . LEU A 1 86 ? -2.076 -5.488 -11.664 1.00 82.62 86 LEU A C 1
ATOM 632 O O . LEU A 1 86 ? -2.589 -6.511 -11.217 1.00 82.62 86 LEU A O 1
ATOM 636 N N . TYR A 1 87 ? -0.940 -4.989 -11.167 1.00 82.44 87 TYR A N 1
ATOM 637 C CA . TYR A 1 87 ? -0.224 -5.603 -10.051 1.00 82.44 87 TYR A CA 1
ATOM 638 C C . TYR A 1 87 ? 0.137 -4.581 -8.975 1.00 82.44 87 TYR A C 1
ATOM 640 O O . TYR A 1 87 ? 0.368 -3.404 -9.247 1.00 82.44 87 TYR A O 1
ATOM 648 N N . VAL A 1 88 ? 0.228 -5.063 -7.735 1.00 84.69 88 VAL A N 1
ATOM 649 C CA . VAL A 1 88 ? 0.681 -4.290 -6.575 1.00 84.69 88 VAL A CA 1
ATOM 650 C C . VAL A 1 88 ? 1.787 -5.039 -5.841 1.00 84.69 88 VAL A C 1
ATOM 652 O O . VAL A 1 88 ? 1.759 -6.271 -5.724 1.00 84.69 88 VAL A O 1
ATOM 655 N N . ARG A 1 89 ? 2.764 -4.282 -5.348 1.00 84.12 89 ARG A N 1
ATOM 656 C CA . ARG A 1 89 ? 3.869 -4.737 -4.507 1.00 84.12 89 ARG A CA 1
ATOM 657 C C . ARG A 1 89 ? 3.908 -3.898 -3.240 1.00 84.12 89 ARG A C 1
ATOM 659 O O . ARG A 1 89 ? 3.756 -2.680 -3.296 1.00 84.12 89 ARG A O 1
ATOM 666 N N . TYR A 1 90 ? 4.151 -4.558 -2.119 1.00 80.00 90 TYR A N 1
ATOM 667 C CA . TYR A 1 90 ? 4.318 -3.933 -0.817 1.00 80.00 90 TYR A CA 1
ATOM 668 C C . TYR A 1 90 ? 5.682 -4.297 -0.222 1.00 80.00 90 TYR A C 1
ATOM 670 O O . TYR A 1 90 ? 6.072 -5.467 -0.249 1.00 80.00 90 TYR A O 1
ATOM 678 N N . ALA A 1 91 ? 6.390 -3.294 0.312 1.00 70.81 91 ALA A N 1
ATOM 679 C CA . ALA A 1 91 ? 7.698 -3.430 0.965 1.00 70.81 91 ALA A CA 1
ATOM 680 C C . ALA A 1 91 ? 8.775 -4.123 0.094 1.00 70.81 91 ALA A C 1
ATOM 682 O O . ALA A 1 91 ? 9.528 -4.980 0.557 1.00 70.81 91 ALA A O 1
ATOM 683 N N . TRP A 1 92 ? 8.853 -3.758 -1.193 1.00 66.50 92 TRP A N 1
ATOM 684 C CA . TRP A 1 92 ? 9.864 -4.287 -2.118 1.00 66.50 92 TRP A CA 1
ATOM 685 C C . TRP A 1 92 ? 11.231 -3.592 -1.957 1.00 66.50 92 TRP A C 1
ATOM 687 O O . TRP A 1 92 ? 11.312 -2.406 -1.637 1.00 66.50 92 TRP A O 1
ATOM 697 N N . ALA A 1 93 ? 12.290 -4.359 -2.241 1.00 48.91 93 ALA A N 1
ATOM 698 C CA . ALA A 1 93 ? 13.718 -4.216 -1.917 1.00 48.91 93 ALA A CA 1
ATOM 699 C C . ALA A 1 93 ? 14.419 -2.838 -2.015 1.00 48.91 93 ALA A C 1
ATOM 701 O O . ALA A 1 93 ? 15.532 -2.727 -1.511 1.00 48.91 93 ALA A O 1
ATOM 702 N N . SER A 1 94 ? 13.822 -1.800 -2.607 1.00 50.09 94 SER A N 1
ATOM 703 C CA . SER A 1 94 ? 14.422 -0.452 -2.654 1.00 50.09 94 SER A CA 1
ATOM 704 C C . SER A 1 94 ? 13.883 0.511 -1.590 1.00 50.09 94 SER A C 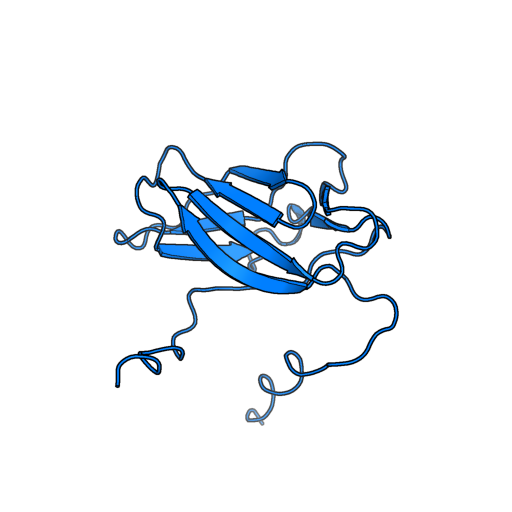1
ATOM 706 O O . SER A 1 94 ? 14.596 1.440 -1.233 1.00 50.09 94 SER A O 1
ATOM 708 N N . ASN A 1 95 ? 12.695 0.264 -1.019 1.00 50.06 95 ASN A N 1
ATOM 709 C CA . ASN A 1 95 ? 12.115 1.085 0.058 1.00 50.06 95 ASN A CA 1
ATOM 710 C C . ASN A 1 95 ? 11.457 0.244 1.177 1.00 50.06 95 ASN A C 1
ATOM 712 O O . ASN A 1 95 ? 10.330 0.535 1.581 1.00 50.06 95 ASN A O 1
ATOM 716 N N . PRO A 1 96 ? 12.120 -0.785 1.742 1.00 53.53 96 PRO A N 1
ATOM 717 C CA . PRO A 1 96 ? 1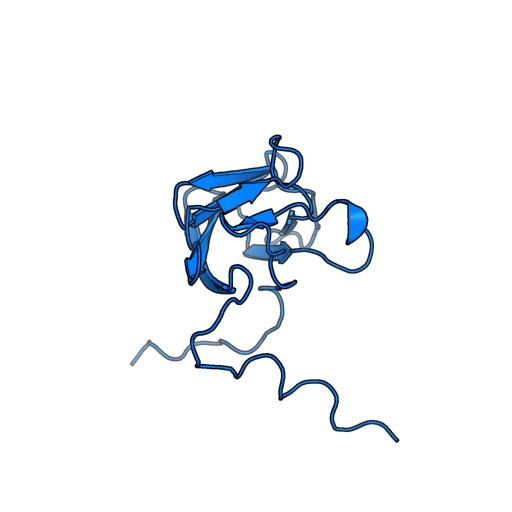1.600 -1.421 2.952 1.00 53.53 96 PRO A CA 1
ATOM 718 C C . PRO A 1 96 ? 11.564 -0.457 4.157 1.00 53.53 96 PRO A C 1
ATOM 720 O O . PRO A 1 96 ? 10.844 -0.728 5.108 1.00 53.53 96 PRO A O 1
ATOM 723 N N . ALA A 1 97 ? 12.292 0.671 4.112 1.00 53.50 97 ALA A N 1
ATOM 724 C CA . ALA A 1 97 ? 12.299 1.693 5.166 1.00 53.50 97 ALA A CA 1
ATOM 725 C C . ALA A 1 97 ? 11.043 2.587 5.191 1.00 53.50 97 ALA A C 1
ATOM 727 O O . ALA A 1 97 ? 10.681 3.086 6.250 1.00 53.50 97 ALA A O 1
ATOM 728 N N . ASP A 1 98 ? 10.365 2.775 4.053 1.00 64.81 98 ASP A N 1
ATOM 729 C CA . ASP A 1 98 ? 9.121 3.561 3.971 1.00 64.81 98 ASP A CA 1
ATOM 730 C C . ASP A 1 98 ? 7.870 2.700 4.179 1.00 64.81 98 ASP A C 1
ATOM 732 O O . ASP A 1 98 ? 6.758 3.220 4.228 1.00 64.81 98 ASP A O 1
ATOM 736 N N . ALA A 1 99 ? 8.019 1.378 4.274 1.00 71.81 99 ALA A N 1
ATOM 737 C CA . ALA A 1 99 ? 6.912 0.474 4.532 1.00 71.81 99 ALA A CA 1
ATOM 738 C C . ALA A 1 99 ? 6.429 0.649 5.977 1.00 71.81 99 ALA A C 1
ATOM 740 O O . ALA A 1 99 ? 7.020 0.126 6.918 1.00 71.81 99 ALA A O 1
ATOM 741 N N . ASN A 1 100 ? 5.345 1.400 6.142 1.00 78.25 100 ASN A N 1
ATOM 742 C CA . ASN A 1 100 ? 4.834 1.808 7.444 1.00 78.25 100 ASN A CA 1
ATOM 743 C C . ASN A 1 100 ? 3.485 1.155 7.790 1.00 78.25 100 ASN A C 1
ATOM 745 O O . ASN A 1 100 ? 2.844 1.596 8.734 1.00 78.25 100 ASN A O 1
ATOM 749 N N . LEU A 1 101 ? 3.018 0.126 7.069 1.00 81.69 101 LEU A N 1
ATOM 750 C CA . LEU A 1 101 ? 1.759 -0.545 7.420 1.00 81.69 101 LEU A CA 1
ATOM 751 C C . LEU A 1 101 ? 1.949 -1.398 8.681 1.00 81.69 101 LEU A C 1
ATOM 753 O O . LEU A 1 101 ? 2.687 -2.387 8.668 1.00 81.69 101 LEU A O 1
ATOM 757 N N . ILE A 1 102 ? 1.211 -1.049 9.732 1.00 79.75 102 ILE A N 1
ATOM 758 C CA . ILE A 1 102 ? 1.095 -1.812 10.974 1.00 79.75 102 ILE A CA 1
ATOM 759 C C . ILE A 1 102 ? -0.374 -2.137 11.267 1.00 79.75 102 ILE A C 1
ATOM 761 O O . ILE A 1 102 ? -1.291 -1.441 10.821 1.00 79.75 102 ILE A O 1
ATOM 765 N N . ASN A 1 103 ? -0.619 -3.202 12.024 1.00 80.19 103 ASN A N 1
ATOM 766 C CA . ASN A 1 103 ? -1.943 -3.445 12.600 1.00 80.19 103 ASN A CA 1
ATOM 767 C C . ASN A 1 103 ? -2.109 -2.724 13.951 1.00 80.19 103 ASN A C 1
ATOM 769 O O . ASN A 1 103 ? -1.180 -2.101 14.468 1.00 80.19 103 ASN A O 1
ATOM 773 N N . GLY A 1 104 ? -3.290 -2.849 14.560 1.00 73.00 104 GLY A N 1
ATOM 774 C CA . GLY A 1 104 ? -3.586 -2.304 15.889 1.00 73.00 104 GLY A CA 1
ATOM 775 C C . GLY A 1 104 ? -2.742 -2.876 17.039 1.00 73.00 104 GLY A C 1
ATOM 776 O O . GLY A 1 104 ? -2.867 -2.397 18.160 1.00 73.00 104 GLY A O 1
ATOM 777 N N . HIS A 1 105 ? -1.889 -3.872 16.776 1.00 73.75 105 HIS A N 1
ATOM 778 C CA . HIS A 1 105 ? -0.901 -4.419 17.714 1.00 73.75 105 HIS A CA 1
ATOM 779 C C . HIS A 1 105 ? 0.528 -3.916 17.439 1.00 73.75 105 HIS A C 1
ATOM 781 O O . HIS A 1 105 ? 1.482 -4.499 17.950 1.00 73.75 105 HIS A O 1
ATOM 787 N N . ASP A 1 106 ? 0.691 -2.879 16.609 1.00 72.94 106 ASP A N 1
ATOM 788 C CA . ASP A 1 106 ? 1.995 -2.335 16.206 1.00 72.94 106 ASP A CA 1
ATOM 789 C C . ASP A 1 106 ? 2.897 -3.362 15.494 1.00 72.94 106 ASP A C 1
ATOM 791 O O . ASP A 1 106 ? 4.119 -3.221 15.446 1.00 72.94 106 ASP A O 1
ATOM 795 N N . LEU A 1 107 ? 2.293 -4.398 14.897 1.00 75.62 107 LEU A N 1
ATOM 796 C CA . LEU A 1 107 ? 3.016 -5.407 14.130 1.00 75.6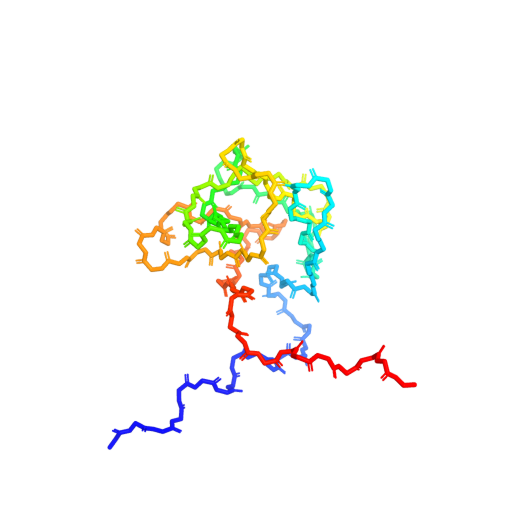2 107 LEU A CA 1
ATOM 797 C C . LEU A 1 107 ? 3.091 -5.005 12.652 1.00 75.62 107 LEU A C 1
ATOM 799 O O . LEU A 1 107 ? 2.043 -4.739 12.050 1.00 75.62 107 LEU A O 1
ATOM 803 N N . PRO A 1 108 ? 4.292 -5.008 12.043 1.00 73.56 108 PRO A N 1
ATOM 804 C CA . PRO A 1 108 ? 4.468 -4.653 10.642 1.00 73.56 108 PRO A CA 1
ATOM 805 C C . PRO A 1 108 ? 3.828 -5.685 9.713 1.00 73.56 108 PRO A C 1
ATOM 807 O O . PRO A 1 108 ? 3.844 -6.892 9.967 1.00 73.56 108 PRO A O 1
ATOM 810 N N . ALA A 1 109 ? 3.280 -5.198 8.604 1.00 73.12 109 ALA A N 1
ATOM 811 C CA . ALA A 1 109 ? 2.765 -6.037 7.535 1.00 73.12 109 ALA A CA 1
ATOM 812 C C . ALA A 1 109 ? 3.869 -6.838 6.851 1.00 73.12 109 ALA A C 1
ATOM 814 O O . ALA A 1 109 ? 4.974 -6.349 6.613 1.00 73.12 109 ALA A O 1
ATOM 815 N N . THR A 1 110 ? 3.540 -8.070 6.472 1.00 69.88 110 THR A N 1
ATOM 816 C CA . THR A 1 110 ? 4.451 -8.905 5.692 1.00 69.88 110 THR A CA 1
ATOM 817 C C . THR A 1 110 ? 4.586 -8.346 4.269 1.00 69.88 110 THR A C 1
ATOM 819 O O . THR A 1 110 ? 3.566 -8.011 3.662 1.00 69.88 110 THR A O 1
ATOM 822 N N . PRO A 1 111 ? 5.806 -8.259 3.700 1.00 73.62 111 PRO A N 1
ATOM 823 C CA . PRO A 1 111 ? 5.994 -7.908 2.295 1.00 73.62 111 PRO A CA 1
ATOM 824 C C . PRO A 1 111 ? 5.230 -8.881 1.394 1.00 73.62 111 PRO A C 1
ATOM 826 O O . PRO A 1 111 ? 5.306 -10.102 1.560 1.00 73.62 111 PRO A O 1
ATOM 829 N N . PHE A 1 112 ? 4.498 -8.349 0.419 1.00 74.94 112 PHE A N 1
ATOM 830 C CA . PHE A 1 112 ? 3.724 -9.161 -0.513 1.00 74.94 112 PHE A CA 1
ATOM 831 C C . PHE A 1 112 ? 3.762 -8.586 -1.922 1.00 74.94 112 PHE A C 1
ATOM 833 O O . PHE A 1 112 ? 4.027 -7.403 -2.143 1.00 74.94 112 PHE A O 1
ATOM 840 N N . ARG A 1 113 ? 3.494 -9.453 -2.895 1.00 76.00 113 ARG A N 1
ATOM 841 C CA . ARG A 1 113 ? 3.482 -9.103 -4.310 1.00 76.00 113 ARG A CA 1
ATOM 842 C C . ARG A 1 113 ? 2.363 -9.834 -5.027 1.00 76.00 113 ARG A C 1
ATOM 844 O O . ARG A 1 113 ? 2.119 -11.003 -4.745 1.00 76.00 113 ARG A O 1
ATOM 851 N N . THR A 1 114 ? 1.730 -9.146 -5.966 1.00 72.75 114 THR A N 1
ATOM 852 C CA . THR A 1 114 ? 0.671 -9.719 -6.813 1.00 72.75 114 THR A CA 1
ATOM 853 C C . THR A 1 114 ? 1.182 -10.035 -8.224 1.00 72.75 114 THR A C 1
ATOM 855 O O . THR A 1 114 ? 0.462 -10.641 -9.001 1.00 72.75 114 THR A O 1
ATOM 858 N N . ASP A 1 115 ? 2.426 -9.665 -8.563 1.00 72.50 115 ASP A N 1
ATOM 859 C CA . ASP A 1 115 ? 3.005 -9.877 -9.903 1.00 72.50 115 ASP A CA 1
ATOM 860 C C . ASP A 1 115 ? 3.536 -11.293 -10.155 1.00 72.50 115 ASP A C 1
ATOM 862 O O . ASP A 1 115 ? 3.904 -11.617 -11.279 1.00 72.50 115 ASP A O 1
ATOM 866 N N . ASN A 1 116 ? 3.619 -12.136 -9.123 1.00 53.09 116 ASN A N 1
ATOM 867 C CA . ASN A 1 116 ? 4.177 -13.471 -9.291 1.00 53.09 116 ASN A CA 1
ATOM 868 C C . ASN A 1 116 ? 3.117 -14.397 -9.902 1.00 53.09 116 ASN A C 1
ATOM 870 O O . ASN A 1 116 ? 2.231 -14.885 -9.198 1.00 53.09 116 ASN A O 1
ATOM 874 N N . GLU A 1 117 ? 3.221 -14.612 -11.212 1.00 50.53 117 GLU A N 1
ATOM 875 C CA . GLU A 1 117 ? 2.449 -15.586 -11.982 1.00 50.53 117 GLU A CA 1
ATOM 876 C C . GLU A 1 117 ? 2.437 -16.966 -11.306 1.00 50.53 117 GLU A C 1
ATOM 878 O O . GLU A 1 117 ? 3.480 -17.600 -11.181 1.00 50.53 117 GLU A O 1
ATOM 883 N N . HIS A 1 118 ? 1.252 -17.399 -10.856 1.00 37.59 118 HIS A N 1
ATOM 884 C CA . HIS A 1 118 ? 0.717 -18.775 -10.913 1.00 37.59 118 HIS A CA 1
ATOM 885 C C . HIS A 1 118 ? -0.716 -18.847 -10.329 1.00 37.59 118 HIS A C 1
ATOM 887 O O . HIS A 1 118 ? -1.050 -19.752 -9.571 1.00 37.59 118 HIS A O 1
ATOM 893 N N . LEU A 1 119 ? -1.602 -17.910 -10.682 1.00 46.56 119 LEU A N 1
ATOM 894 C CA . LEU A 1 119 ? -3.056 -18.105 -10.535 1.00 46.56 119 LEU A CA 1
ATOM 895 C C . LEU A 1 119 ? -3.753 -17.812 -11.865 1.00 46.56 119 LEU A C 1
ATOM 897 O O . LEU A 1 119 ? -4.716 -17.056 -11.956 1.00 46.56 119 LEU A O 1
ATOM 901 N N . THR A 1 120 ? -3.233 -18.421 -12.927 1.00 39.88 120 THR A N 1
ATOM 902 C CA . THR A 1 120 ? -3.964 -18.609 -14.175 1.00 39.88 120 THR A CA 1
ATOM 903 C C . THR A 1 120 ? -5.179 -19.503 -13.907 1.00 39.88 120 THR A C 1
ATOM 905 O O . THR A 1 120 ? -5.046 -20.663 -13.535 1.00 39.88 120 THR A O 1
ATOM 908 N N . ASN A 1 121 ? -6.368 -18.932 -14.098 1.00 45.59 121 ASN A N 1
ATOM 909 C CA . ASN A 1 121 ? -7.605 -19.592 -14.524 1.00 45.59 121 ASN A CA 1
ATOM 910 C C . ASN A 1 121 ? -7.948 -20.968 -13.923 1.00 45.59 121 ASN A C 1
ATOM 912 O O . ASN A 1 121 ? -7.880 -21.986 -14.610 1.00 45.59 121 ASN A O 1
ATOM 916 N N . ALA A 1 122 ? -8.491 -20.992 -12.707 1.00 46.19 122 ALA A N 1
ATOM 917 C CA . ALA A 1 122 ? -9.223 -22.160 -12.212 1.00 46.19 122 ALA A CA 1
ATOM 918 C C . ALA A 1 122 ? -10.560 -21.777 -11.561 1.00 46.19 122 ALA A C 1
ATOM 920 O O . ALA A 1 122 ? -10.825 -22.171 -10.436 1.00 46.19 122 ALA A O 1
ATOM 921 N N . TYR A 1 123 ? -11.404 -20.994 -12.246 1.00 41.62 123 TYR A N 1
ATOM 922 C CA . TYR A 1 123 ? -12.852 -20.983 -11.965 1.00 41.62 123 TYR A CA 1
ATOM 923 C C . TYR A 1 123 ? -13.685 -20.576 -13.192 1.00 41.62 123 TYR A C 1
ATOM 925 O O . TYR A 1 123 ? -14.567 -19.726 -13.136 1.00 41.62 123 TYR A O 1
ATOM 933 N N . MET A 1 124 ? -13.384 -21.198 -14.332 1.00 46.47 124 MET A N 1
ATOM 934 C CA . MET A 1 124 ? -14.331 -21.314 -15.439 1.00 46.47 124 MET A CA 1
ATOM 935 C C . MET A 1 124 ? -14.361 -22.771 -15.896 1.00 46.47 124 MET A C 1
ATOM 937 O O . MET A 1 124 ? -13.630 -23.164 -16.806 1.00 46.47 124 MET A O 1
ATOM 941 N N . ARG A 1 125 ? -15.195 -23.574 -15.236 1.00 47.16 125 ARG A N 1
ATOM 942 C CA . ARG A 1 125 ? -15.951 -24.637 -15.894 1.00 47.16 125 ARG A CA 1
ATOM 943 C C . ARG A 1 125 ? -17.204 -24.965 -15.103 1.00 47.16 125 ARG A C 1
ATOM 945 O O . ARG A 1 125 ? -17.092 -25.030 -13.862 1.00 47.16 125 ARG A O 1
#

Mean predicted aligned error: 11.37 Å

Solvent-accessible surface area (backbone atoms only — not comparable to full-atom values): 7408 Å² total; per-residue (Å²): 140,90,88,83,89,82,78,78,84,89,64,83,88,68,97,71,97,62,39,30,39,79,75,47,73,46,75,53,97,33,25,40,38,33,36,40,45,55,26,66,81,30,48,44,25,73,83,71,57,77,35,39,33,37,34,32,19,28,88,84,69,54,76,41,76,21,54,32,42,64,54,61,50,28,35,41,32,32,36,98,88,35,67,56,53,71,33,45,36,32,39,53,94,89,39,57,86,49,42,27,46,18,20,53,76,74,31,57,46,68,68,48,67,61,71,74,90,80,82,79,84,87,85,87,130

=== Feature glossary ===
The record interleaves many kinds of information about one protein. Here is each kind framed as the question it answers.

Q: What known structures does this most resemble?
A: Structural nearest neighbors (via Foldseek easy-search vs the PDB). Reported per hit: target PDB id, E-value, and alignment TM-score. A TM-score above ~0.5 is the conventional threshold for 'same fold'.

Q: Where is each backbone atom in 3D?
A: The mmCIF table is the protein's shape written out atom by atom. For each backbone N, Cα, C, and carbonyl O, it records an (x, y, z) coordinate triple in Å plus the residue type, chain letter, and residue number.

Q: What are the backbone torsion angles?
A: The φ/ψ torsion pair specifies the backbone conformation at each residue. φ rotates about the N–Cα bond, ψ about the Cα–C bond. Steric clashes forbid most of the (φ, ψ) plane — the allowed regions (α-helix basin, β-sheet basin, left-handed helix) are the Ramachandran-allowed regions.

Q: Which residues are buried vs exposed?
A: Solvent-accessible surface area (SASA) is the area in Å² traced out by the centre of a 1.4 Å probe sphere (a water molecule) rolled over the protein's van der Waals surface (Shrake–Rupley / Lee–Richards construction). Buried residues have near-zero SASA; fully exposed residues ca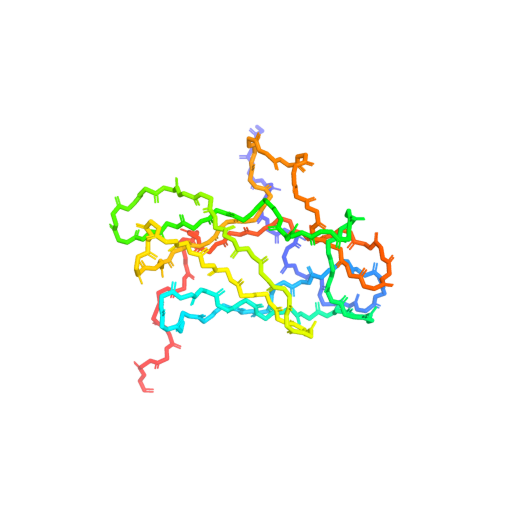n exceed 200 Å². The total SASA scales roughly with the number of surface residues.

Q: How confident is the AlphaFold model at each residue?
A: pLDDT is the predicted lDDT-Cα score: AlphaFold's confidence that the local environment of each residue (all inter-atomic distances within 15 Å) is correctly p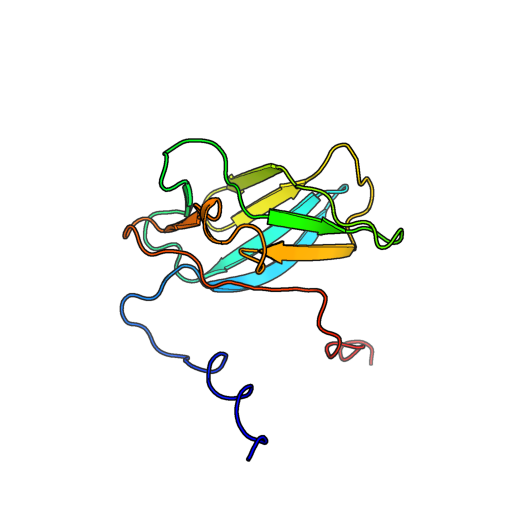laced. It is a per-residue number between 0 and 100, with higher meaning more reliable.

Q: What does the local fold look like, residue by residue?
A: 3Di is Foldseek's structural alphabet. Each residue is assigned one of twenty discrete states based on how its Cα sits relative to its spatial (not sequential) neighbors. Aligning 3Di strings finds structural homologs roughly as well as full 3D superposition, but orders of magnitude faster.

Q: How big and how compact is the whole molecule?
A: Radius of gyration (Rg) is the root-mean-square distance of Cα atoms from their centroid — a single number for overall size and compactness. A globular domain of N residues has Rg ≈ 2.2·N^0.38 Å; an extended or disordered chain has a much larger Rg. The Cα contact count is the number of residue pairs whose Cα atoms are within 8 Å and are more than four positions apart in sequence — a standard proxy for tertiary packing density. The bounding box is the smallest axis-aligned box enclosing all Cα atoms.

Q: Which residues are in helices, strands, or loops?
A: DSSP 8-state secondary structure assigns each residue one of H (α-helix), G (3₁₀-helix), I (π-helix), E (extended β-strand), B (isolated β-bridge), T (hydrogen-bonded turn), S (bend), or '-' (coil). The assignment is computed from backbone hydrogen-bond geometry via the Kabsch–Sander algorithm.

Q: How mobile is each atom in the crystal?
A: Crystallographic B-factors measure how much each atom's electron density is smeared out, in Å². They rise in mobile loops and surface residues and fall in the buried interior. In AlphaFold models this column is repurposed to hold pLDDT instead.

Q: What if only a Cα trace is available?
A: P-SEA three-state annotation labels each residue as helix, strand, or coil based purely on the geometry of the Cα trace. It serves as a fallback when the full backbone (and thus DSSP) is unavailable.

Q: What family and function is it annotated with?
A: Database cross-references. InterPro integrates a dozen domain/family signature databases into unified entries with residue-range hits. GO terms attach function/process/location labels with evidence codes. CATH codes position the fold in a four-level structural taxonomy. Organism is the NCBI-taxonomy species name.

Q: Are the domains correctly placed relative to each other?
A: Predicted Aligned Error (PAE) is an AlphaFold confidence matrix: entry (i, j) is the expected error in the position of residue j, in ångströms, when the prediction is superimposed on the true structure at residue i. Low PAE within a block of residues means that block is internally rigid and well-predicted; high PAE between two blocks means their relative placement is uncertain even if each block individually is confident.

Q: What do the diagnostic plots show?
A: Three diagnostic plots accompany the record. The Cα contact map visualizes the tertiary structure as a 2D adjacency matrix (8 Å cutoff, sequence-local contacts suppressed). The Ramachandran plot shows the distribution of backbone (φ, ψ) torsions, with points in the α and β basins reflecting secondary structure content. The PAE plot shows AlphaFold's inter-residue confidence as a color matrix.

Q: What is the amino-acid chain?
A: Primary structure: the covalent order of the twenty standard amino acids along the backbone. Two proteins with the same sequence will (almost always) fold to the same structure; two with 30% identity often share a fold but not the details.

Q: What do the rendered images show?
A: The six renders are orthographic views along the three Cartesian axes in both directions. Representation (cartoon, sticks, or surface) and color scheme (sequence-rainbow or by-chain) vary across proteins so the training set covers all the common visualization conventions.